Protein AF-A0A5M3Q1S6-F1 (afdb_monomer)

Foldseek 3Di:
DQLAPLSVLVVVCVVDVVNCVPQVDSVSSVVVCCVPPNCPVVLLVQAPHADDPSSLVRVLLCCQAAVLDDQLCSLVVVVVSCVVRVYDYDPDPCSNGSVVSNVVCVVVVGHRHHVVVVD

Secondary structure (DSSP, 8-state):
---SHHHHHHHHHHT-HHHHHHHSSHHHHHHHHHHHHTTHHHHHTTTT----HHHHHHHHHHHHHHH---GGGHHHHHHHHHHHHT------TTTTSHHHHHHHHHHTT----BGGG--

Sequence (119 aa):
MILTFRKFVKAKYDARPKLKTYYGSFETYFQHYFRNHRYAEWLETLRDSEPSLGFVNSIARNYIQLSGVQPREISQILAGISRQYNVEIPAVEGILTPEYWEEKAAQMHLTPNDIRKVA

pLDDT: mean 91.19, std 9.18, range [45.75, 97.94]

Solvent-accessible surface area (backbone atoms only — not comparable to full-atom values): 6684 Å² total; per-residue (Å²): 133,78,74,41,71,68,53,49,54,46,51,59,46,71,75,32,70,68,51,45,70,72,46,68,42,69,66,58,42,47,55,54,45,44,76,77,54,59,57,56,75,60,53,58,77,41,47,74,32,76,54,52,64,72,45,53,52,41,53,50,49,46,41,20,46,47,64,40,38,56,44,53,52,43,18,60,50,51,56,46,46,24,68,77,34,51,29,52,77,61,98,49,90,47,64,72,34,35,67,44,32,44,53,47,26,60,77,65,71,59,58,64,29,40,54,78,79,77,109

Mean predicted aligned error: 4.05 Å

Organism: NCBI:txid418719

Radius of gyration: 15.0 Å; Cα contacts (8 Å, |Δi|>4): 135; chains: 1; bounding box: 33×26×43 Å

Structure (mmCIF, N/CA/C/O backbone):
data_AF-A0A5M3Q1S6-F1
#
_entry.id   AF-A0A5M3Q1S6-F1
#
loop_
_atom_site.group_PDB
_atom_site.id
_atom_site.type_symbol
_atom_site.label_atom_id
_atom_site.label_alt_id
_atom_site.label_comp_id
_atom_site.label_asym_id
_atom_site.label_entity_id
_atom_site.label_seq_id
_atom_site.pdbx_PDB_ins_code
_atom_site.Cartn_x
_atom_site.Cartn_y
_atom_site.Cartn_z
_atom_site.occupancy
_atom_site.B_iso_or_equiv
_atom_site.auth_seq_id
_atom_site.auth_comp_id
_atom_site.auth_asym_id
_atom_site.auth_atom_id
_atom_site.pdbx_PDB_model_num
ATOM 1 N N . MET A 1 1 ? -14.039 4.406 -3.231 1.00 45.75 1 MET A N 1
ATOM 2 C CA . MET A 1 1 ? -12.686 3.899 -3.550 1.00 45.75 1 MET A CA 1
ATOM 3 C C . MET A 1 1 ? -11.727 4.245 -2.408 1.00 45.75 1 MET A C 1
ATOM 5 O O . MET A 1 1 ? -11.497 5.422 -2.141 1.00 45.75 1 MET A O 1
ATOM 9 N N . ILE A 1 2 ? -11.229 3.245 -1.674 1.00 52.69 2 ILE A N 1
ATOM 10 C CA . ILE A 1 2 ? -10.287 3.430 -0.556 1.00 52.69 2 ILE A CA 1
ATOM 11 C C . ILE A 1 2 ? -8.870 3.520 -1.144 1.00 52.69 2 ILE A C 1
ATOM 13 O O . ILE A 1 2 ? -8.202 2.518 -1.344 1.00 52.69 2 ILE A O 1
ATOM 17 N N . LEU A 1 3 ? -8.432 4.731 -1.492 1.00 69.19 3 LEU A N 1
ATOM 18 C CA . LEU A 1 3 ? -7.221 4.929 -2.309 1.00 69.19 3 LEU A CA 1
ATOM 19 C C . LEU A 1 3 ? -5.883 4.695 -1.575 1.00 69.19 3 LEU A C 1
ATOM 21 O O . LEU A 1 3 ? -4.838 4.606 -2.216 1.00 69.19 3 LEU A O 1
ATOM 25 N N . THR A 1 4 ? -5.874 4.631 -0.240 1.00 85.25 4 THR A N 1
ATOM 26 C CA . THR A 1 4 ? -4.631 4.497 0.538 1.00 85.25 4 THR A CA 1
ATOM 27 C C . THR A 1 4 ? -4.810 3.583 1.746 1.00 85.25 4 THR A C 1
ATOM 29 O O . THR A 1 4 ? -5.885 3.549 2.350 1.00 85.25 4 THR A O 1
ATOM 32 N N . PHE A 1 5 ? -3.732 2.908 2.154 1.00 92.25 5 PHE A N 1
ATOM 33 C CA . PHE A 1 5 ? -3.685 2.095 3.372 1.00 92.25 5 PHE A CA 1
ATOM 34 C C . PHE A 1 5 ? -4.189 2.860 4.605 1.00 92.25 5 PHE A C 1
ATOM 36 O O . PHE A 1 5 ? -5.024 2.378 5.365 1.00 92.25 5 PHE A O 1
ATOM 43 N N . ARG A 1 6 ? -3.766 4.116 4.771 1.00 92.12 6 ARG A N 1
ATOM 44 C CA . ARG A 1 6 ? -4.223 4.962 5.880 1.00 92.12 6 ARG A CA 1
ATOM 45 C C . ARG A 1 6 ? -5.735 5.205 5.860 1.00 92.12 6 ARG A C 1
ATOM 47 O O . ARG A 1 6 ? -6.361 5.157 6.915 1.00 92.12 6 ARG A O 1
ATOM 54 N N . LYS A 1 7 ? -6.343 5.417 4.683 1.00 91.31 7 LYS A N 1
ATOM 55 C CA . LYS A 1 7 ? -7.808 5.532 4.548 1.00 91.31 7 LYS A CA 1
ATOM 56 C C . LYS A 1 7 ? -8.512 4.213 4.874 1.00 91.31 7 LYS A C 1
ATO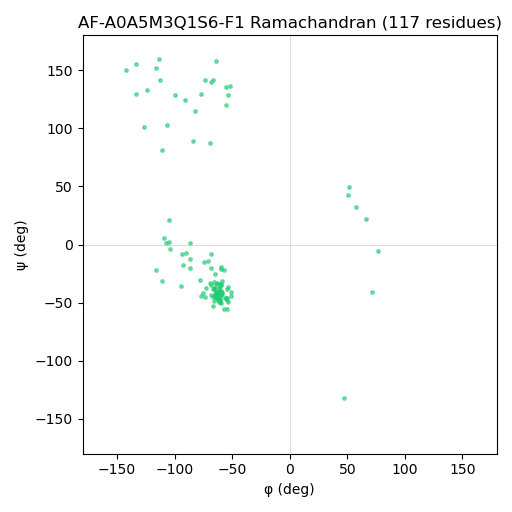M 58 O O . LYS A 1 7 ? -9.556 4.244 5.516 1.00 91.31 7 LYS A O 1
ATOM 63 N N . PHE A 1 8 ? -7.929 3.079 4.487 1.00 9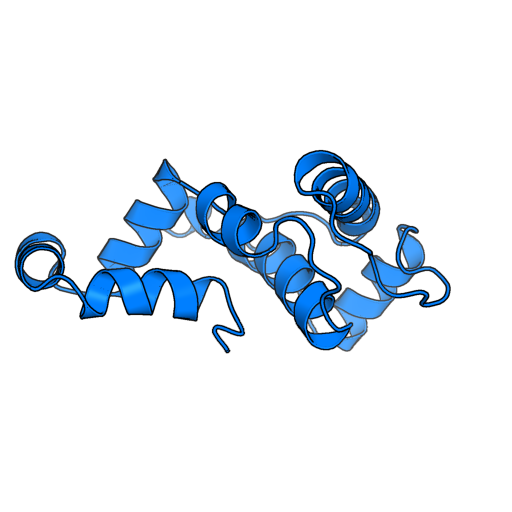3.19 8 PHE A N 1
ATOM 64 C CA . PHE A 1 8 ? -8.440 1.751 4.837 1.00 93.19 8 PHE A CA 1
ATOM 65 C C . PHE A 1 8 ? -8.487 1.547 6.356 1.00 93.19 8 PHE A C 1
ATOM 67 O O . PHE A 1 8 ? -9.537 1.224 6.910 1.00 93.19 8 PHE A O 1
ATOM 74 N N . VAL A 1 9 ? -7.381 1.827 7.049 1.00 94.75 9 VAL A N 1
ATOM 75 C CA . VAL A 1 9 ? -7.318 1.718 8.514 1.00 94.75 9 VAL A CA 1
ATOM 76 C C . VAL A 1 9 ? -8.241 2.744 9.181 1.00 94.75 9 VAL A C 1
ATOM 78 O O . VAL A 1 9 ? -8.930 2.422 10.148 1.00 94.75 9 VAL A O 1
ATOM 81 N N . LYS A 1 10 ? -8.335 3.964 8.638 1.00 94.69 10 LYS A N 1
ATOM 82 C CA . LYS A 1 10 ? -9.250 4.991 9.151 1.00 94.69 10 LYS A CA 1
ATOM 83 C C . LYS A 1 10 ? -10.713 4.562 9.067 1.00 94.69 10 LYS A C 1
ATOM 85 O O . LYS A 1 10 ? -11.437 4.740 10.039 1.00 94.69 10 LYS A O 1
ATOM 90 N N . ALA A 1 11 ? -11.130 3.935 7.969 1.00 93.69 11 ALA A N 1
ATOM 91 C CA . ALA A 1 11 ? -12.488 3.412 7.842 1.00 93.69 11 ALA A CA 1
ATOM 92 C C . ALA A 1 11 ? -12.805 2.373 8.936 1.00 93.69 11 ALA A C 1
ATOM 94 O O . ALA A 1 11 ? -13.882 2.418 9.529 1.00 93.69 11 ALA A O 1
ATOM 95 N N . LYS A 1 12 ? -11.849 1.496 9.280 1.00 93.06 12 LYS A N 1
ATOM 96 C CA . LYS A 1 12 ? -12.001 0.538 10.392 1.00 93.06 12 LYS A CA 1
ATOM 97 C C . LYS A 1 12 ? -12.143 1.221 11.751 1.00 93.06 12 LYS A C 1
ATOM 99 O O . LYS A 1 12 ? -12.985 0.811 12.550 1.00 93.06 12 LYS A O 1
ATOM 104 N N . TYR A 1 13 ? -11.334 2.249 12.002 1.00 94.88 13 TYR A N 1
ATOM 105 C CA . TYR A 1 13 ? -11.399 3.049 13.225 1.00 94.88 13 TYR A CA 1
ATOM 106 C C . TYR A 1 13 ? -12.745 3.767 13.361 1.00 94.88 13 TYR A C 1
ATOM 108 O O . TYR A 1 13 ? -13.397 3.709 14.404 1.00 94.88 13 TYR A O 1
ATOM 116 N N . ASP A 1 14 ? -13.187 4.417 12.286 1.00 94.38 14 ASP A N 1
ATOM 117 C CA . ASP A 1 14 ? -14.397 5.232 12.290 1.00 94.38 14 ASP A CA 1
ATOM 118 C C . ASP A 1 14 ? -15.666 4.385 12.435 1.00 94.38 14 ASP A C 1
ATOM 120 O O . ASP A 1 14 ? -16.599 4.818 13.114 1.00 94.38 14 ASP A O 1
ATOM 124 N N . ALA A 1 15 ? -15.669 3.168 11.880 1.00 94.00 15 ALA A N 1
ATOM 125 C CA . ALA A 1 15 ? -16.791 2.234 11.937 1.00 94.00 15 ALA A CA 1
ATOM 126 C C . ALA A 1 15 ? -17.036 1.613 13.327 1.00 94.00 15 ALA A C 1
ATOM 128 O O . ALA A 1 15 ? -18.083 1.004 13.542 1.00 94.00 15 ALA A O 1
ATOM 129 N N . ARG A 1 16 ? -16.095 1.718 14.279 1.00 93.94 16 ARG A N 1
ATOM 130 C CA . ARG A 1 16 ? -16.189 1.037 15.583 1.00 93.94 16 ARG A CA 1
ATOM 131 C C . ARG A 1 16 ? -16.011 2.020 16.744 1.00 93.94 16 ARG A C 1
ATOM 133 O O . ARG A 1 16 ? -14.875 2.307 17.122 1.00 93.94 16 ARG A O 1
ATOM 140 N N . PRO A 1 17 ? -17.100 2.459 17.405 1.00 91.44 17 PRO A N 1
ATOM 141 C CA . PRO A 1 17 ? -17.023 3.372 18.550 1.00 91.44 17 PRO A CA 1
ATOM 142 C C . PRO A 1 17 ? -16.093 2.885 19.671 1.00 91.44 17 PRO A C 1
ATOM 144 O O . PRO A 1 17 ? -15.339 3.674 20.228 1.00 91.44 17 PRO A O 1
ATOM 147 N N . LYS A 1 18 ? -16.060 1.569 19.933 1.00 94.50 18 LYS A N 1
ATOM 148 C CA . LYS A 1 18 ? -15.180 0.965 20.951 1.00 94.50 18 LYS A CA 1
ATOM 149 C C . LYS A 1 18 ? -13.688 1.216 20.698 1.00 94.50 18 LYS A C 1
ATOM 151 O O . LYS A 1 18 ? -12.938 1.377 21.654 1.00 94.50 18 LYS A O 1
ATOM 156 N N . LEU A 1 19 ? -13.252 1.277 19.434 1.00 92.31 19 LEU A N 1
ATOM 157 C CA . LEU A 1 19 ? -11.853 1.579 19.104 1.00 92.31 19 LEU A CA 1
ATOM 158 C C . LEU A 1 19 ? -11.502 3.024 19.459 1.00 92.31 19 LEU A C 1
ATOM 160 O O . LEU A 1 19 ? -10.393 3.279 19.919 1.00 92.31 19 LEU A O 1
ATOM 164 N N . LYS A 1 20 ? -12.455 3.949 19.297 1.00 91.94 20 LYS A N 1
ATOM 165 C CA . LYS A 1 20 ? -12.273 5.357 19.662 1.00 91.94 20 LYS A CA 1
ATOM 166 C C . LYS A 1 20 ? -12.091 5.515 21.166 1.00 91.94 20 LYS A C 1
ATOM 168 O O . LYS A 1 20 ? -11.197 6.232 21.592 1.00 91.94 20 LYS A O 1
ATOM 173 N N . THR A 1 21 ? -12.881 4.793 21.960 1.00 92.94 21 THR A N 1
ATOM 174 C CA . THR A 1 21 ? -12.735 4.777 23.422 1.00 92.94 21 THR A CA 1
ATOM 175 C C . THR A 1 21 ? -11.408 4.160 23.863 1.00 92.94 21 THR A C 1
ATOM 177 O O . THR A 1 21 ? -10.754 4.710 24.738 1.00 92.94 21 THR A O 1
ATOM 180 N N . TYR A 1 22 ? -11.000 3.037 23.264 1.00 94.62 22 TYR A N 1
ATOM 181 C CA . TYR A 1 22 ? -9.801 2.310 23.694 1.00 94.62 22 TYR A CA 1
ATOM 182 C C . TYR A 1 22 ? -8.493 3.007 23.295 1.00 94.62 22 TYR A C 1
ATOM 184 O O . TYR A 1 22 ? -7.582 3.116 24.107 1.00 94.62 22 TYR A O 1
ATOM 192 N N . TYR A 1 23 ? -8.386 3.475 22.048 1.00 94.19 23 TYR A N 1
ATOM 193 C CA . TYR A 1 23 ? -7.149 4.072 21.532 1.00 94.19 23 TYR A CA 1
ATOM 194 C C . TYR A 1 23 ? -7.094 5.597 21.687 1.00 94.19 23 TYR A C 1
ATOM 196 O O . TYR A 1 23 ? -6.017 6.173 21.558 1.00 94.19 23 TYR A O 1
ATOM 204 N N . GLY A 1 24 ? -8.232 6.265 21.908 1.00 92.81 24 GLY A N 1
ATOM 205 C CA . GLY A 1 24 ? -8.350 7.722 22.049 1.00 92.81 24 GLY A CA 1
ATOM 206 C C . GLY A 1 24 ? -8.158 8.508 20.745 1.00 92.81 24 GLY A C 1
ATOM 207 O O . GLY A 1 24 ? -8.906 9.444 20.467 1.00 92.81 24 GLY A O 1
ATOM 208 N N . SER A 1 25 ? -7.189 8.120 19.912 1.00 94.81 25 SER A N 1
ATOM 209 C CA . SER A 1 25 ? -6.868 8.778 18.647 1.00 94.81 25 SER A CA 1
ATOM 210 C C . SER A 1 25 ? -6.691 7.787 17.494 1.00 94.81 25 SER A C 1
ATOM 212 O O . SER A 1 25 ? -6.327 6.621 17.676 1.00 94.81 25 SER A O 1
ATOM 214 N N . PHE A 1 26 ? -6.907 8.280 16.270 1.00 95.06 26 PHE A N 1
ATOM 215 C CA . PHE A 1 26 ? -6.636 7.499 15.067 1.00 95.06 26 PHE A CA 1
ATOM 216 C C . PHE A 1 26 ? -5.146 7.165 14.918 1.00 95.06 26 PHE A C 1
ATOM 218 O O . PHE A 1 26 ? -4.838 6.080 14.443 1.00 95.06 26 PHE A O 1
ATOM 225 N N . GLU A 1 27 ? -4.226 8.042 15.332 1.00 94.38 27 GLU A N 1
ATOM 226 C CA . GLU A 1 27 ? -2.786 7.778 15.188 1.00 94.38 27 GLU A CA 1
ATOM 227 C C . GLU A 1 27 ? -2.325 6.622 16.064 1.00 94.38 27 GLU A C 1
ATOM 229 O O . GLU A 1 27 ? -1.651 5.712 15.582 1.00 94.38 27 GLU A O 1
ATOM 234 N N . THR A 1 28 ? -2.760 6.605 17.325 1.00 94.00 28 THR A N 1
ATOM 235 C CA . THR A 1 28 ? -2.471 5.509 18.255 1.00 94.00 28 THR A CA 1
ATOM 236 C C . THR A 1 28 ? -3.017 4.189 17.711 1.00 94.00 28 THR A C 1
ATOM 238 O O . THR A 1 28 ? -2.321 3.172 17.703 1.00 94.00 28 THR A O 1
ATOM 241 N N . TYR A 1 29 ? -4.243 4.207 17.175 1.00 95.62 29 TYR A N 1
ATOM 242 C CA . TYR A 1 29 ? -4.814 3.037 16.516 1.00 95.62 29 TYR A CA 1
ATOM 243 C C . TYR A 1 29 ? -4.042 2.637 15.254 1.00 95.62 29 TYR A C 1
ATOM 245 O O . TYR A 1 29 ? -3.791 1.455 15.049 1.00 95.62 29 TYR A O 1
ATOM 253 N N . PHE A 1 30 ? -3.654 3.590 14.406 1.00 94.38 30 PHE A N 1
ATOM 254 C CA . PHE A 1 30 ? -2.944 3.329 13.157 1.00 94.38 30 PHE A CA 1
ATOM 255 C C . PHE A 1 30 ? -1.582 2.682 13.411 1.00 94.38 30 PHE A C 1
ATOM 257 O O . PHE A 1 30 ? -1.260 1.680 12.774 1.00 94.38 30 PHE A O 1
ATOM 264 N N . GLN A 1 31 ? -0.816 3.194 14.378 1.00 91.94 31 GLN A N 1
ATOM 265 C CA . GLN A 1 31 ? 0.456 2.601 14.793 1.00 91.94 31 GLN A CA 1
ATOM 266 C C . GLN A 1 31 ? 0.263 1.175 15.318 1.00 91.94 31 GLN A C 1
ATOM 268 O O . GLN A 1 31 ? 0.956 0.252 14.880 1.00 91.94 31 GLN A O 1
ATOM 273 N N . HIS A 1 32 ? -0.722 0.970 16.200 1.00 93.06 32 HIS A N 1
ATOM 274 C CA . HIS A 1 32 ? -1.053 -0.359 16.710 1.00 93.06 32 HIS A CA 1
ATOM 275 C C . HIS A 1 32 ? -1.469 -1.312 15.580 1.00 93.06 32 HIS A C 1
ATOM 277 O O . HIS A 1 32 ? -0.991 -2.444 15.504 1.00 93.06 32 HIS A O 1
ATOM 283 N N . TYR A 1 33 ? -2.342 -0.864 14.680 1.00 94.06 33 TYR A N 1
ATOM 284 C CA . TYR A 1 33 ? -2.816 -1.648 13.547 1.00 94.06 33 TYR A CA 1
ATOM 285 C C . TYR A 1 33 ? -1.657 -2.050 12.636 1.00 94.06 33 TYR A C 1
ATOM 287 O O . TYR A 1 33 ? -1.497 -3.223 12.306 1.00 94.06 33 TYR A O 1
ATOM 295 N N . PHE A 1 34 ? -0.820 -1.085 12.256 1.00 92.44 34 PHE A N 1
ATOM 296 C CA . PHE A 1 34 ? 0.306 -1.319 11.366 1.00 92.44 34 PHE A CA 1
ATOM 297 C C . PHE A 1 34 ? 1.313 -2.308 11.967 1.00 92.44 34 PHE A C 1
ATOM 299 O O . PHE A 1 34 ? 1.763 -3.213 11.266 1.00 92.44 34 PHE A O 1
ATOM 306 N N . ARG A 1 35 ? 1.604 -2.203 13.272 1.00 89.44 35 ARG A N 1
ATOM 307 C CA . ARG A 1 35 ? 2.512 -3.121 13.977 1.00 89.44 35 ARG A CA 1
ATOM 308 C C . ARG A 1 35 ? 2.022 -4.573 13.965 1.00 89.44 35 ARG A C 1
ATOM 310 O O . ARG A 1 35 ? 2.849 -5.471 13.836 1.00 89.44 35 ARG A O 1
ATOM 317 N N . ASN A 1 36 ? 0.713 -4.791 14.087 1.00 89.88 36 ASN A N 1
ATOM 318 C CA . ASN A 1 36 ? 0.129 -6.128 14.234 1.00 89.88 36 ASN A CA 1
ATOM 319 C C . ASN A 1 36 ? -0.328 -6.761 12.909 1.00 89.88 36 ASN A C 1
ATOM 321 O O . ASN A 1 36 ? -0.197 -7.967 12.736 1.00 89.88 36 ASN A O 1
ATOM 325 N N . HIS A 1 37 ? -0.840 -5.965 11.968 1.00 90.56 37 HIS A N 1
ATOM 326 C CA . HIS A 1 37 ? -1.472 -6.471 10.739 1.00 90.56 37 HIS A CA 1
ATOM 327 C C . HIS A 1 37 ? -0.724 -6.081 9.460 1.00 90.56 37 HIS A C 1
ATOM 329 O O . HIS A 1 37 ? -0.879 -6.735 8.425 1.00 90.56 37 HIS A O 1
ATOM 335 N N . ARG A 1 38 ? 0.088 -5.014 9.506 1.00 90.00 38 ARG A N 1
ATOM 336 C CA . ARG A 1 38 ? 0.735 -4.410 8.330 1.00 90.00 38 ARG A CA 1
ATOM 337 C C . ARG A 1 38 ? -0.272 -4.221 7.184 1.00 90.00 38 ARG A C 1
ATOM 339 O O . ARG A 1 38 ? -1.365 -3.705 7.402 1.00 90.00 38 ARG A O 1
ATOM 346 N N . TYR A 1 39 ? 0.095 -4.637 5.972 1.00 93.31 39 TYR A N 1
ATOM 347 C CA . TYR A 1 39 ? -0.696 -4.457 4.759 1.00 93.31 39 TYR A CA 1
ATOM 348 C C . TYR A 1 39 ? -1.604 -5.634 4.415 1.00 93.31 39 TYR A C 1
ATOM 350 O O . TYR A 1 39 ? -2.397 -5.483 3.497 1.00 93.31 39 TYR A O 1
ATOM 358 N N . ALA A 1 40 ? -1.516 -6.774 5.107 1.00 91.94 40 ALA A N 1
ATOM 359 C CA . ALA A 1 40 ? -2.143 -8.023 4.659 1.00 91.94 40 ALA A CA 1
ATOM 360 C C . ALA A 1 40 ? -3.646 -7.861 4.381 1.00 91.94 40 ALA A C 1
ATOM 362 O O . ALA A 1 40 ? -4.095 -8.054 3.259 1.00 91.94 40 ALA A O 1
ATOM 363 N N . GLU A 1 41 ? -4.411 -7.384 5.367 1.00 93.38 41 GLU A N 1
ATOM 364 C CA . GLU A 1 41 ? -5.856 -7.181 5.198 1.00 93.38 41 GLU A CA 1
ATOM 365 C C . GLU A 1 41 ? -6.210 -6.102 4.168 1.00 93.38 41 GLU A C 1
ATOM 367 O O . GLU A 1 41 ? -7.305 -6.119 3.622 1.00 93.38 41 GLU A O 1
ATOM 372 N N . TRP A 1 42 ? -5.320 -5.136 3.926 1.00 92.81 42 TRP A N 1
ATOM 373 C CA . TRP A 1 42 ? -5.549 -4.121 2.900 1.00 92.81 42 TRP A CA 1
ATOM 374 C C . TRP A 1 42 ? -5.295 -4.692 1.504 1.00 92.81 42 TRP A C 1
ATOM 376 O O . TRP A 1 42 ? -6.108 -4.480 0.611 1.00 92.81 42 TRP A O 1
ATOM 386 N N . LEU A 1 43 ? -4.213 -5.450 1.325 1.00 92.38 43 LEU A N 1
ATOM 38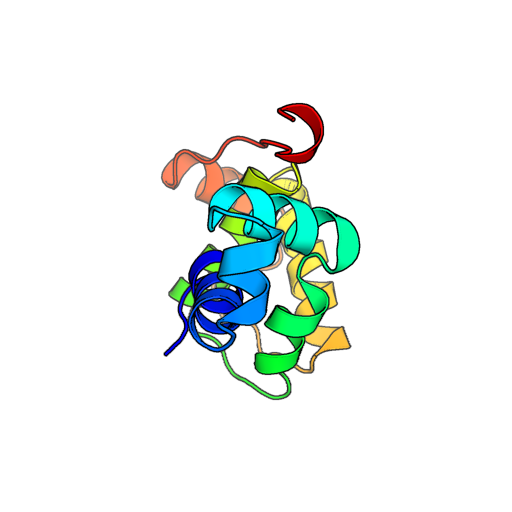7 C CA . LEU A 1 43 ? -3.890 -6.116 0.063 1.00 92.38 43 LEU A CA 1
ATOM 388 C C . LEU A 1 43 ? -4.918 -7.192 -0.292 1.00 92.38 43 LEU A C 1
ATOM 390 O O . LEU A 1 43 ? -5.237 -7.353 -1.462 1.00 92.38 43 LEU A O 1
ATOM 394 N N . GLU A 1 44 ? -5.512 -7.850 0.704 1.00 92.81 44 GLU A N 1
ATOM 395 C CA . GLU A 1 44 ? -6.605 -8.803 0.493 1.00 92.81 44 GLU A CA 1
ATOM 396 C C . GLU A 1 44 ? -7.817 -8.154 -0.195 1.00 92.81 44 GLU A C 1
ATOM 398 O O . GLU A 1 44 ? -8.486 -8.790 -1.002 1.00 92.81 44 GLU A O 1
ATOM 403 N N . THR A 1 45 ? -8.063 -6.857 0.037 1.00 89.88 45 THR A N 1
ATOM 404 C CA . THR A 1 45 ? -9.141 -6.127 -0.662 1.00 89.88 45 THR A CA 1
ATOM 405 C C . THR A 1 45 ? -8.890 -5.918 -2.156 1.00 89.88 45 THR A C 1
ATOM 407 O O . THR A 1 45 ? -9.776 -5.433 -2.855 1.00 89.88 45 THR A O 1
ATOM 410 N N . LEU A 1 46 ? -7.691 -6.254 -2.634 1.00 86.56 46 LEU A N 1
ATOM 411 C CA . LEU A 1 46 ? -7.263 -6.128 -4.025 1.00 86.56 46 LEU A CA 1
ATOM 412 C C . LEU A 1 46 ? -7.225 -7.473 -4.738 1.00 86.56 46 LEU A C 1
ATOM 414 O O . LEU A 1 46 ? -6.791 -7.519 -5.886 1.00 86.56 46 LEU A O 1
ATOM 418 N N . ARG A 1 47 ? -7.606 -8.563 -4.069 1.00 93.06 47 ARG A N 1
ATOM 419 C CA . ARG A 1 47 ? -7.558 -9.886 -4.678 1.00 93.06 47 ARG A CA 1
ATOM 420 C C . ARG A 1 47 ? -8.347 -9.902 -5.991 1.00 93.06 47 ARG A C 1
ATOM 422 O O . ARG A 1 47 ? -9.444 -9.349 -6.043 1.00 93.06 47 ARG A O 1
ATOM 429 N N . ASP A 1 48 ? -7.762 -10.516 -7.018 1.00 94.06 48 ASP A N 1
ATOM 430 C CA . ASP A 1 48 ? -8.352 -10.648 -8.357 1.00 94.06 48 ASP A CA 1
ATOM 431 C C . ASP A 1 48 ? -8.697 -9.294 -9.015 1.00 94.06 48 ASP A C 1
ATOM 433 O O . ASP A 1 48 ? -9.677 -9.177 -9.750 1.00 94.06 48 ASP A O 1
ATOM 437 N N . SER A 1 49 ? -7.919 -8.242 -8.722 1.00 91.81 49 SER A N 1
ATOM 438 C CA . SER A 1 49 ? -8.135 -6.894 -9.269 1.00 91.81 49 SER A CA 1
ATOM 439 C C . SER A 1 49 ? -7.024 -6.422 -10.212 1.00 91.81 49 SER A C 1
ATOM 441 O O . SER A 1 49 ? -5.877 -6.866 -10.143 1.00 91.81 49 SER A O 1
ATOM 443 N N . GLU A 1 50 ? -7.374 -5.434 -11.038 1.00 93.19 50 GLU A N 1
ATOM 444 C CA . GLU A 1 50 ? -6.483 -4.714 -11.952 1.00 93.19 50 GLU A CA 1
ATOM 445 C C . GLU A 1 50 ? -6.297 -3.261 -11.453 1.00 93.19 50 GLU A C 1
ATOM 447 O O . GLU A 1 50 ? -7.011 -2.338 -11.867 1.00 93.19 50 GLU A O 1
ATOM 452 N N . PRO A 1 51 ? -5.410 -3.012 -10.470 1.00 90.00 51 PRO A N 1
ATOM 453 C CA . PRO A 1 51 ? -5.221 -1.686 -9.897 1.00 90.00 51 PRO A CA 1
ATOM 454 C C . PRO A 1 51 ? -4.623 -0.711 -10.911 1.00 90.00 51 PRO A C 1
ATOM 456 O O . PRO A 1 51 ? -3.679 -1.02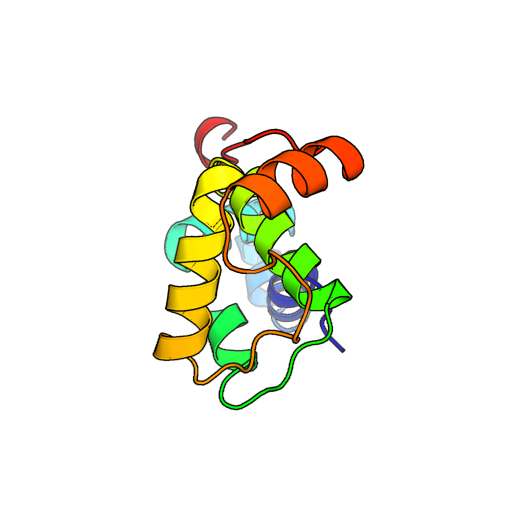2 -11.625 1.00 90.00 51 PRO A O 1
ATOM 459 N N . SER A 1 52 ? -5.082 0.541 -10.888 1.00 92.06 52 SER A N 1
ATOM 460 C CA . SER A 1 52 ? -4.459 1.602 -11.685 1.00 92.06 52 SER A CA 1
ATOM 461 C C . SER A 1 52 ? -3.013 1.879 -11.250 1.00 92.06 52 SER A C 1
ATOM 463 O O . SER A 1 52 ? -2.635 1.670 -10.093 1.00 92.06 52 SER A O 1
ATOM 465 N N . LEU A 1 53 ? -2.211 2.471 -12.142 1.00 92.56 53 LEU A N 1
ATOM 466 C CA . LEU A 1 53 ? -0.842 2.902 -11.824 1.00 92.56 53 LEU A CA 1
ATOM 467 C C . LEU A 1 53 ? -0.790 3.825 -10.594 1.00 92.56 53 LEU A C 1
ATOM 469 O O . LEU A 1 53 ? 0.107 3.717 -9.760 1.00 92.56 53 LEU A O 1
ATOM 473 N N . GLY A 1 54 ? -1.772 4.719 -10.445 1.00 91.06 54 GLY A N 1
ATOM 474 C CA . GLY A 1 54 ? -1.872 5.592 -9.274 1.00 91.06 54 GLY A CA 1
ATOM 475 C C . GLY A 1 54 ? -2.009 4.809 -7.965 1.00 91.06 54 GLY A C 1
ATOM 476 O O . GLY A 1 54 ? -1.441 5.200 -6.943 1.00 91.06 54 GLY A O 1
ATOM 477 N N . PHE A 1 55 ? -2.708 3.675 -7.999 1.00 89.38 55 PHE A N 1
ATOM 478 C CA . PHE A 1 55 ? -2.837 2.792 -6.851 1.00 89.38 55 PHE A CA 1
ATOM 479 C C . PHE A 1 55 ? -1.557 1.984 -6.596 1.00 89.38 55 PHE A C 1
ATOM 481 O O . PHE A 1 55 ? -1.105 1.913 -5.456 1.00 89.38 55 PHE A O 1
ATOM 488 N N . VAL A 1 56 ? -0.903 1.457 -7.633 1.00 93.75 56 VAL A N 1
ATOM 489 C CA . VAL A 1 56 ? 0.404 0.787 -7.484 1.00 93.75 56 VAL A CA 1
ATOM 490 C C . VAL A 1 56 ? 1.456 1.733 -6.889 1.00 93.75 56 VAL A C 1
ATOM 492 O O . VAL A 1 56 ? 2.160 1.367 -5.947 1.00 93.75 56 VAL A O 1
ATOM 495 N N . ASN A 1 57 ? 1.478 2.998 -7.318 1.00 93.62 57 ASN A N 1
ATOM 496 C CA . ASN A 1 57 ? 2.318 4.038 -6.712 1.00 93.62 57 ASN A CA 1
ATOM 497 C C . ASN A 1 57 ? 1.978 4.278 -5.228 1.00 93.62 57 ASN A C 1
ATOM 499 O O . ASN A 1 57 ? 2.862 4.581 -4.425 1.00 93.62 57 ASN A O 1
ATOM 503 N N . SER A 1 58 ? 0.704 4.138 -4.845 1.00 91.69 58 SER A N 1
ATOM 504 C CA . SER A 1 58 ? 0.258 4.200 -3.446 1.00 91.69 58 SER A CA 1
ATOM 505 C C . SER A 1 58 ? 0.830 3.033 -2.638 1.00 91.69 58 SER A C 1
ATOM 507 O O . SER A 1 58 ? 1.342 3.257 -1.541 1.00 91.69 58 SER A O 1
ATOM 509 N N . ILE A 1 59 ? 0.813 1.806 -3.173 1.00 93.69 59 ILE A N 1
ATOM 510 C CA . ILE A 1 59 ? 1.445 0.638 -2.534 1.00 93.69 59 ILE A CA 1
ATOM 511 C C . ILE A 1 59 ? 2.932 0.920 -2.302 1.00 93.69 59 ILE A C 1
ATOM 513 O O . ILE A 1 59 ? 3.381 0.891 -1.155 1.00 93.69 59 ILE A O 1
ATOM 517 N N . ALA A 1 60 ? 3.669 1.273 -3.360 1.00 94.62 60 ALA A N 1
ATOM 518 C CA . ALA A 1 60 ? 5.103 1.548 -3.290 1.00 94.62 60 ALA A CA 1
ATOM 519 C C . ALA A 1 60 ? 5.440 2.615 -2.238 1.00 94.62 60 ALA A C 1
ATOM 521 O O . ALA A 1 60 ? 6.283 2.400 -1.366 1.00 94.62 60 ALA A O 1
ATOM 522 N N . ARG A 1 61 ? 4.703 3.734 -2.246 1.00 93.44 61 ARG A N 1
ATOM 523 C CA . ARG A 1 61 ? 4.836 4.806 -1.253 1.00 93.44 61 ARG A CA 1
ATOM 524 C C . ARG A 1 61 ? 4.685 4.295 0.179 1.00 93.44 61 ARG A C 1
ATOM 526 O O . ARG A 1 61 ? 5.484 4.672 1.030 1.00 93.44 61 ARG A O 1
ATOM 533 N N . ASN A 1 62 ? 3.680 3.463 0.460 1.00 92.75 62 ASN A N 1
ATOM 534 C CA . ASN A 1 62 ? 3.476 2.935 1.810 1.00 92.75 62 ASN A CA 1
ATOM 535 C C . ASN A 1 62 ? 4.659 2.054 2.241 1.00 92.75 62 ASN A C 1
ATOM 537 O O . ASN A 1 62 ? 5.190 2.251 3.332 1.00 92.75 62 ASN A O 1
ATOM 541 N N . TYR A 1 63 ? 5.132 1.145 1.386 1.00 94.38 63 TYR A N 1
ATOM 542 C CA . TYR A 1 63 ? 6.294 0.307 1.709 1.00 94.38 63 TYR A CA 1
ATOM 543 C C . TYR A 1 63 ? 7.556 1.135 1.986 1.00 94.38 63 TYR A C 1
ATOM 545 O O . TYR A 1 63 ? 8.227 0.893 2.990 1.00 94.38 63 TYR A O 1
ATOM 553 N N . ILE A 1 64 ? 7.835 2.157 1.174 1.00 94.31 64 ILE A N 1
ATOM 554 C CA . ILE A 1 64 ? 9.000 3.027 1.377 1.00 94.31 64 ILE A CA 1
ATOM 555 C C . ILE A 1 64 ? 8.851 3.848 2.670 1.00 94.31 64 ILE A C 1
ATOM 557 O O . ILE A 1 64 ? 9.726 3.815 3.531 1.00 94.31 64 ILE A O 1
ATOM 561 N N . GLN A 1 65 ? 7.733 4.560 2.841 1.00 90.81 65 GLN A N 1
ATOM 562 C CA . GLN A 1 65 ? 7.581 5.568 3.902 1.00 90.81 65 GLN A CA 1
ATOM 563 C C . GLN A 1 65 ? 7.108 5.030 5.256 1.00 90.81 65 GLN A C 1
ATOM 565 O O . GLN A 1 65 ? 7.236 5.732 6.257 1.00 90.81 65 GLN A O 1
ATOM 570 N N . LEU A 1 66 ? 6.489 3.848 5.301 1.00 88.69 66 LEU A N 1
ATOM 571 C CA . LEU A 1 66 ? 6.001 3.261 6.553 1.00 88.69 66 LEU A CA 1
ATOM 572 C C . LEU A 1 66 ? 6.800 2.028 6.963 1.00 88.69 66 LEU A C 1
ATOM 574 O O . LEU A 1 66 ? 6.910 1.753 8.154 1.00 88.69 66 LEU A O 1
ATOM 578 N N . SER A 1 67 ? 7.319 1.256 6.004 1.00 90.50 67 SER A N 1
ATOM 579 C CA . SER A 1 67 ? 8.077 0.025 6.285 1.00 90.50 67 SER A CA 1
ATOM 580 C C . SER A 1 67 ? 9.587 0.181 6.121 1.00 90.50 67 SER A C 1
ATOM 582 O O . SER A 1 67 ? 10.309 -0.770 6.409 1.00 90.50 67 SER A O 1
ATOM 584 N N . GLY A 1 68 ? 10.064 1.348 5.674 1.00 91.69 68 GLY A N 1
ATOM 585 C CA . GLY A 1 68 ? 11.484 1.616 5.448 1.00 91.69 68 GLY A CA 1
ATOM 586 C C . GLY A 1 68 ? 12.110 0.791 4.324 1.00 91.69 68 GLY A C 1
ATOM 587 O O . GLY A 1 68 ? 13.322 0.593 4.333 1.00 91.69 68 GLY A O 1
ATOM 588 N N . VAL A 1 69 ? 11.300 0.285 3.392 1.00 95.06 69 VAL A N 1
ATOM 589 C CA . VAL A 1 69 ? 11.780 -0.487 2.239 1.00 95.06 69 VAL A CA 1
ATOM 590 C C . VAL A 1 69 ? 12.557 0.419 1.287 1.00 95.06 69 VAL A C 1
ATOM 592 O O . VAL A 1 69 ? 12.155 1.560 1.043 1.00 95.06 69 VAL A O 1
ATOM 595 N N . GLN A 1 70 ? 13.656 -0.084 0.727 1.00 96.62 70 GLN A N 1
ATOM 596 C CA . GLN A 1 70 ? 14.424 0.644 -0.276 1.00 96.62 70 GLN A CA 1
ATOM 597 C C . GLN A 1 70 ? 13.683 0.653 -1.622 1.00 96.62 70 GLN A C 1
ATOM 599 O O . GLN A 1 70 ? 13.125 -0.375 -2.011 1.00 96.62 70 GLN A O 1
ATOM 604 N N . PRO A 1 71 ? 13.706 1.758 -2.392 1.00 97.25 71 PRO A N 1
ATOM 605 C CA . PRO A 1 71 ? 13.017 1.832 -3.684 1.00 97.25 71 PRO A CA 1
ATOM 606 C C . PRO A 1 71 ? 13.337 0.667 -4.633 1.00 97.25 71 PRO A C 1
ATOM 608 O O . PRO A 1 71 ? 12.430 0.075 -5.212 1.00 97.25 71 PRO A O 1
ATOM 611 N N . ARG A 1 72 ? 14.606 0.249 -4.699 1.00 97.31 72 ARG A N 1
ATOM 612 C CA . ARG A 1 72 ? 15.064 -0.898 -5.502 1.00 97.31 72 ARG A CA 1
ATOM 613 C C . ARG A 1 72 ? 14.387 -2.237 -5.190 1.00 97.31 72 ARG A C 1
ATOM 615 O O . ARG A 1 72 ? 14.417 -3.139 -6.019 1.00 97.31 72 ARG A O 1
ATOM 622 N N . GLU A 1 73 ? 13.817 -2.397 -3.996 1.00 97.88 73 GLU A N 1
ATOM 623 C CA . GLU A 1 73 ? 13.152 -3.632 -3.554 1.00 97.88 73 GLU A CA 1
ATOM 624 C C . GLU A 1 73 ? 11.673 -3.683 -3.977 1.00 97.88 73 GLU A C 1
ATOM 626 O O . GLU A 1 73 ? 11.029 -4.732 -3.895 1.00 97.88 73 GLU A O 1
ATOM 631 N N . ILE A 1 74 ? 11.108 -2.560 -4.437 1.00 97.94 74 ILE A N 1
ATOM 632 C CA . ILE A 1 74 ? 9.674 -2.441 -4.719 1.00 97.94 74 ILE A CA 1
ATOM 633 C C . ILE A 1 74 ? 9.236 -3.350 -5.865 1.00 97.94 74 ILE A C 1
ATOM 635 O O . ILE A 1 74 ? 8.172 -3.958 -5.770 1.00 97.94 74 ILE A O 1
ATOM 639 N N . SER A 1 75 ? 10.055 -3.517 -6.902 1.00 97.31 75 SER A N 1
ATOM 640 C CA . SER A 1 75 ? 9.758 -4.421 -8.019 1.00 97.31 75 SER A CA 1
ATOM 641 C C . SER A 1 75 ? 9.491 -5.856 -7.553 1.00 97.31 75 SER A C 1
ATOM 643 O O . SER A 1 75 ? 8.492 -6.468 -7.936 1.00 97.31 75 SER A O 1
ATOM 645 N N . GLN A 1 76 ? 10.332 -6.377 -6.655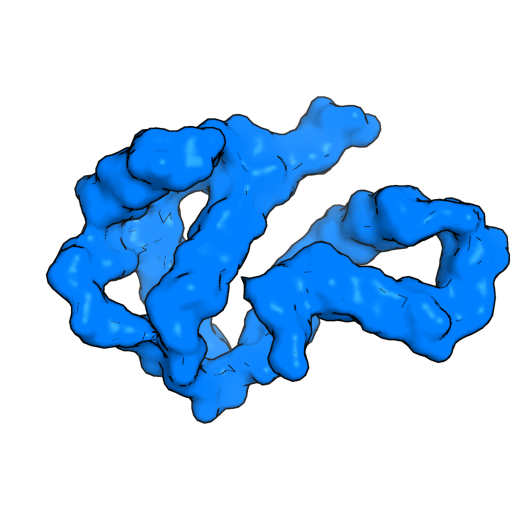 1.00 97.56 76 GLN A N 1
ATOM 646 C CA . GLN A 1 76 ? 10.171 -7.716 -6.086 1.00 97.56 76 GLN A CA 1
ATOM 647 C C . GLN A 1 76 ? 8.928 -7.815 -5.199 1.00 97.56 76 GLN A C 1
ATOM 649 O O . GLN A 1 76 ? 8.215 -8.820 -5.243 1.00 97.56 76 GLN A O 1
ATOM 654 N N . ILE A 1 77 ? 8.634 -6.768 -4.424 1.00 97.06 77 ILE A N 1
ATOM 655 C CA . ILE A 1 77 ? 7.426 -6.702 -3.593 1.00 97.06 77 ILE A CA 1
ATOM 656 C C . ILE A 1 77 ? 6.172 -6.718 -4.466 1.00 97.06 77 ILE A C 1
ATOM 658 O O . ILE A 1 77 ? 5.256 -7.486 -4.183 1.00 97.06 77 ILE A O 1
ATOM 662 N N . LEU A 1 78 ? 6.134 -5.935 -5.546 1.00 96.81 78 LEU A N 1
ATOM 663 C CA . LEU A 1 78 ? 5.006 -5.915 -6.477 1.00 96.81 78 LEU A CA 1
ATOM 664 C C . LEU A 1 78 ? 4.824 -7.260 -7.181 1.00 96.81 78 LEU A C 1
ATOM 666 O O . LEU A 1 78 ? 3.699 -7.747 -7.259 1.00 96.81 78 LEU A O 1
ATOM 670 N N . ALA A 1 79 ? 5.910 -7.915 -7.598 1.00 96.38 79 ALA A N 1
ATOM 671 C CA . ALA A 1 79 ? 5.849 -9.276 -8.133 1.00 96.38 79 ALA A CA 1
ATOM 672 C C . ALA A 1 79 ? 5.353 -10.297 -7.088 1.00 96.38 79 ALA A C 1
ATOM 674 O O . ALA A 1 79 ? 4.689 -11.279 -7.425 1.00 96.38 79 ALA A O 1
ATOM 675 N N . GLY A 1 80 ? 5.673 -10.097 -5.807 1.00 96.69 80 GLY A N 1
ATOM 676 C CA . GLY A 1 80 ? 5.125 -10.881 -4.699 1.00 96.69 80 GLY A CA 1
ATOM 677 C C . GLY A 1 80 ? 3.622 -10.665 -4.519 1.00 96.69 80 GLY A C 1
ATOM 678 O O . GLY A 1 80 ? 2.871 -11.634 -4.459 1.00 96.69 80 GLY A O 1
ATOM 679 N N . ILE A 1 81 ? 3.182 -9.405 -4.499 1.00 95.38 81 ILE A N 1
ATOM 680 C CA . ILE A 1 81 ? 1.768 -9.025 -4.370 1.00 95.38 81 ILE A CA 1
ATOM 681 C C . ILE A 1 81 ? 0.957 -9.577 -5.543 1.00 95.38 81 ILE A C 1
ATOM 683 O O . ILE A 1 81 ? -0.075 -10.204 -5.317 1.00 95.38 81 ILE A O 1
ATOM 687 N N . SER A 1 82 ? 1.452 -9.406 -6.771 1.00 95.50 82 SER A N 1
ATOM 688 C CA . SER A 1 82 ? 0.819 -9.925 -7.983 1.00 95.50 82 SER A CA 1
ATOM 689 C C . SER A 1 82 ? 0.544 -11.423 -7.876 1.00 95.50 82 SER A C 1
ATOM 691 O O . SER A 1 82 ? -0.594 -11.851 -8.035 1.00 95.50 82 SER A O 1
ATOM 693 N N . ARG A 1 83 ? 1.551 -12.213 -7.480 1.00 95.62 83 ARG A N 1
ATOM 694 C CA . ARG A 1 83 ? 1.411 -13.668 -7.315 1.00 95.62 83 ARG A CA 1
ATOM 695 C C . ARG A 1 83 ? 0.511 -14.064 -6.145 1.00 95.62 83 ARG A C 1
ATOM 697 O O . ARG A 1 83 ? -0.28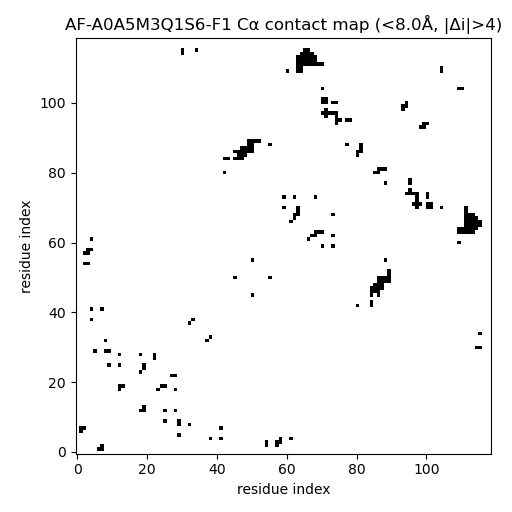9 -14.980 -6.277 1.00 95.62 83 ARG A O 1
ATOM 704 N N . GLN A 1 84 ? 0.651 -13.411 -4.992 1.00 96.12 84 GLN A N 1
ATOM 705 C CA . GLN A 1 84 ? -0.058 -13.798 -3.766 1.00 96.12 84 GLN A CA 1
ATOM 706 C C . GLN A 1 84 ? -1.555 -13.455 -3.808 1.00 96.12 84 GLN A C 1
ATOM 708 O O . GLN A 1 84 ? -2.386 -14.201 -3.278 1.00 96.12 84 GLN A O 1
ATOM 713 N N . TYR A 1 85 ? -1.897 -12.315 -4.405 1.00 94.94 85 TYR A N 1
ATOM 714 C CA . TYR A 1 85 ? -3.263 -11.792 -4.437 1.00 94.94 85 TYR A CA 1
ATOM 715 C C . TYR A 1 85 ? -3.892 -11.878 -5.831 1.00 94.94 85 TYR A C 1
ATOM 717 O O . TYR A 1 85 ? -5.006 -11.402 -6.004 1.00 94.94 85 TYR A O 1
ATOM 725 N N . ASN A 1 86 ? -3.211 -12.491 -6.806 1.00 94.81 86 ASN A N 1
ATOM 726 C CA . ASN A 1 86 ? -3.657 -12.548 -8.199 1.00 94.81 86 ASN A CA 1
ATOM 727 C C . ASN A 1 86 ? -4.013 -11.148 -8.739 1.00 94.81 86 ASN A C 1
ATOM 729 O O . ASN A 1 86 ? -5.105 -10.898 -9.236 1.00 94.81 86 ASN A O 1
ATOM 733 N N . VAL A 1 87 ? -3.092 -10.206 -8.532 1.00 93.12 87 VAL A N 1
ATOM 734 C CA . VAL A 1 87 ? -3.242 -8.799 -8.923 1.00 93.12 87 VAL A CA 1
ATOM 735 C C . VAL A 1 87 ? -2.497 -8.560 -10.226 1.00 93.12 87 VAL A C 1
ATOM 737 O O . VAL A 1 87 ? -1.300 -8.859 -10.316 1.00 93.12 87 VAL A O 1
ATOM 740 N N . GLU A 1 88 ? -3.165 -7.962 -11.207 1.00 93.94 88 GLU A N 1
ATOM 741 C CA . GLU A 1 88 ? -2.527 -7.590 -12.467 1.00 93.94 88 GLU A CA 1
ATOM 742 C C . GLU A 1 88 ? -1.791 -6.255 -12.320 1.00 93.94 88 GLU A C 1
ATOM 744 O O . GLU A 1 88 ? -2.381 -5.205 -12.060 1.00 93.94 88 GLU A O 1
ATOM 749 N N . ILE A 1 89 ? -0.465 -6.288 -12.448 1.00 93.62 89 ILE A N 1
ATOM 750 C CA . ILE A 1 89 ? 0.343 -5.068 -12.409 1.00 93.62 89 ILE A CA 1
ATOM 751 C C . ILE A 1 89 ? 0.214 -4.362 -13.766 1.00 93.62 89 ILE A C 1
ATOM 753 O O . ILE A 1 89 ? 0.458 -5.004 -14.787 1.00 93.62 89 ILE A O 1
ATOM 757 N N . PRO A 1 90 ? -0.106 -3.053 -13.805 1.00 93.44 90 PRO A N 1
ATOM 758 C CA . PRO A 1 90 ? -0.222 -2.302 -15.049 1.00 93.44 90 PRO A CA 1
ATOM 759 C C . PRO A 1 90 ? 1.008 -2.445 -15.938 1.00 93.44 90 PRO A C 1
ATOM 761 O O . PRO A 1 90 ? 2.137 -2.306 -15.464 1.00 93.44 90 PRO A O 1
ATOM 764 N N . ALA A 1 91 ? 0.780 -2.636 -17.236 1.00 91.50 91 ALA A N 1
ATOM 765 C CA . ALA A 1 91 ? 1.832 -2.691 -18.241 1.00 91.50 91 ALA A CA 1
ATOM 766 C C . ALA A 1 91 ? 2.469 -1.304 -18.440 1.00 91.50 91 ALA A C 1
ATOM 768 O O . ALA A 1 91 ? 2.051 -0.510 -19.281 1.00 91.50 91 ALA A O 1
ATOM 769 N N . VAL A 1 92 ? 3.479 -1.004 -17.628 1.00 95.25 92 VAL A N 1
ATOM 770 C CA . VAL A 1 92 ? 4.314 0.195 -17.721 1.00 95.25 92 VAL A CA 1
ATOM 771 C C . VA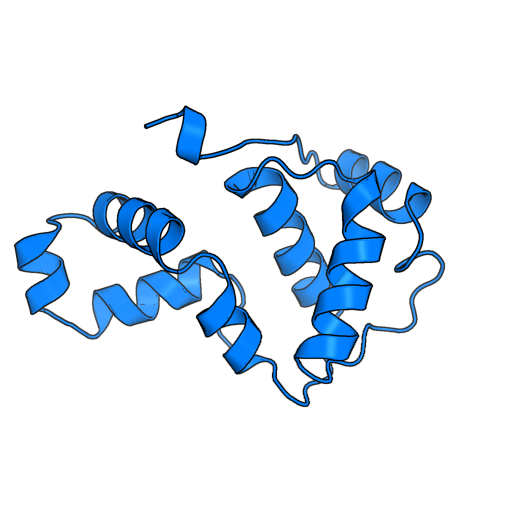L A 1 92 ? 5.760 -0.252 -17.836 1.00 95.25 92 VAL A C 1
ATOM 773 O O . VAL A 1 92 ? 6.211 -1.117 -17.081 1.00 95.25 92 VAL A O 1
ATOM 776 N N . GLU A 1 93 ? 6.487 0.335 -18.782 1.00 95.56 93 GLU A N 1
ATOM 777 C CA . GLU A 1 93 ? 7.896 0.026 -18.999 1.00 95.56 93 GLU A CA 1
ATOM 778 C C . GLU A 1 93 ? 8.695 0.185 -17.699 1.00 95.56 93 GLU A C 1
ATOM 780 O O . GLU A 1 93 ? 8.578 1.187 -16.993 1.00 95.56 93 GLU A O 1
ATOM 785 N N . GLY A 1 94 ? 9.464 -0.848 -17.355 1.00 95.38 94 GLY A N 1
ATOM 786 C CA . GLY A 1 94 ? 10.310 -0.854 -16.165 1.00 95.38 94 GLY A CA 1
ATOM 787 C C . GLY A 1 94 ? 9.590 -1.077 -14.830 1.00 95.38 94 GLY A C 1
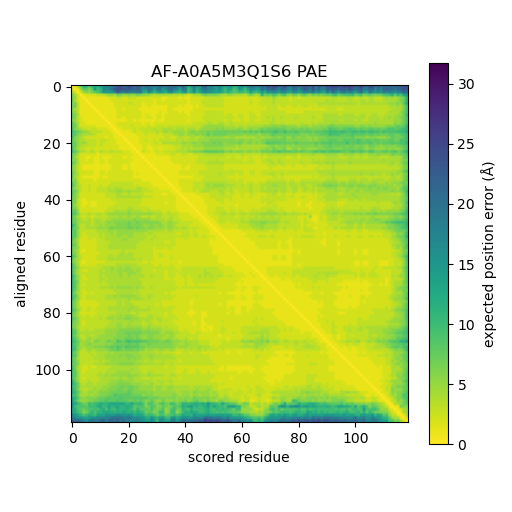ATOM 788 O O . GLY A 1 94 ? 10.267 -1.257 -13.829 1.00 95.38 94 GLY A O 1
ATOM 789 N N . ILE A 1 95 ? 8.254 -1.151 -14.748 1.00 96.00 95 ILE A N 1
ATOM 790 C CA . ILE A 1 95 ? 7.542 -1.196 -13.446 1.00 96.00 95 ILE A CA 1
ATOM 791 C C . ILE A 1 95 ? 7.916 -2.393 -12.548 1.00 96.00 95 ILE A C 1
ATOM 793 O O . ILE A 1 95 ? 7.724 -2.352 -11.332 1.00 96.00 95 ILE A O 1
ATOM 797 N N . LEU A 1 96 ? 8.467 -3.463 -13.125 1.00 96.00 96 LEU A N 1
ATOM 798 C CA . LEU A 1 96 ? 8.991 -4.627 -12.404 1.00 96.00 96 LEU A CA 1
ATOM 799 C C . LEU A 1 96 ? 10.529 -4.662 -12.347 1.00 96.00 96 LEU A C 1
ATOM 801 O O . LEU A 1 96 ? 11.102 -5.720 -12.091 1.00 96.00 96 LEU A O 1
ATOM 805 N N . THR A 1 97 ? 11.207 -3.527 -12.526 1.00 97.31 97 THR A N 1
ATOM 806 C CA . THR A 1 97 ? 12.665 -3.399 -12.386 1.00 97.31 97 THR A CA 1
ATOM 807 C C . THR A 1 97 ? 13.045 -2.454 -11.240 1.00 97.31 97 THR A C 1
ATOM 809 O O . THR A 1 97 ? 12.256 -1.583 -10.861 1.00 97.31 97 THR A O 1
ATOM 812 N N . PRO A 1 98 ? 14.221 -2.639 -10.613 1.00 97.56 98 PRO A N 1
ATOM 813 C CA . PRO A 1 98 ? 14.711 -1.735 -9.573 1.00 97.56 98 PRO A CA 1
ATOM 814 C C . PRO A 1 98 ? 14.863 -0.278 -10.033 1.00 97.56 98 PRO A C 1
ATOM 816 O O . PRO A 1 98 ? 14.466 0.630 -9.306 1.00 97.56 98 PRO A O 1
ATOM 819 N N . GLU A 1 99 ? 15.389 -0.062 -11.240 1.00 97.88 99 GLU A N 1
ATOM 820 C CA . GLU A 1 99 ? 15.781 1.253 -11.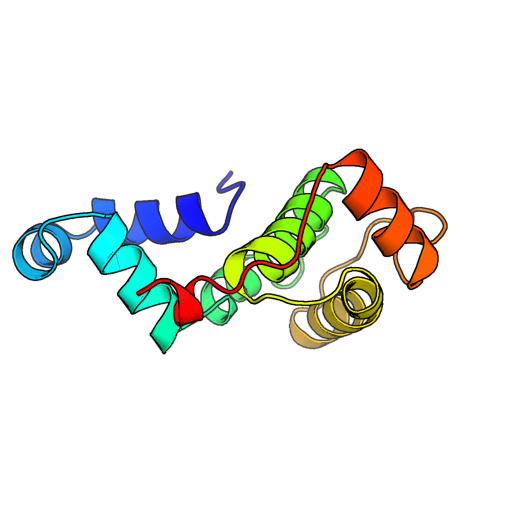768 1.00 97.88 99 GLU A CA 1
ATOM 821 C C . GLU A 1 99 ? 14.569 2.181 -11.887 1.00 97.88 99 GLU A C 1
ATOM 823 O O . GLU A 1 99 ? 14.624 3.342 -11.480 1.00 97.88 99 GLU A O 1
ATOM 828 N N . TYR A 1 100 ? 13.439 1.636 -12.353 1.00 97.75 100 TYR A N 1
ATOM 829 C CA . TYR A 1 100 ? 12.175 2.363 -12.414 1.00 97.75 100 TYR A CA 1
ATOM 830 C C . TYR A 1 100 ? 11.789 2.924 -11.050 1.00 97.75 100 TYR A C 1
ATOM 832 O O . TYR A 1 100 ? 11.393 4.080 -10.942 1.00 97.75 100 TYR A O 1
ATOM 840 N N . TRP A 1 101 ? 11.897 2.121 -9.989 1.00 97.62 101 TRP A N 1
ATOM 841 C CA . TRP A 1 101 ? 11.457 2.532 -8.659 1.00 97.62 101 TRP A CA 1
ATOM 842 C C . TRP A 1 101 ? 12.441 3.459 -7.959 1.00 97.62 101 TRP A C 1
ATOM 844 O O . TRP A 1 101 ? 11.996 4.323 -7.205 1.00 97.62 101 TRP A O 1
ATOM 854 N N . GLU A 1 102 ? 13.740 3.336 -8.222 1.00 97.31 102 GLU A N 1
ATOM 855 C CA . GLU A 1 102 ? 14.738 4.309 -7.769 1.00 97.31 102 GLU A CA 1
ATOM 856 C C . GLU A 1 102 ? 14.470 5.694 -8.375 1.00 97.31 102 GLU A C 1
ATOM 858 O O . GLU A 1 102 ? 14.351 6.676 -7.635 1.00 97.31 102 GLU A O 1
ATOM 863 N N . GLU A 1 103 ? 14.261 5.769 -9.693 1.00 97.00 103 GLU A N 1
ATOM 864 C CA . GLU A 1 103 ? 13.904 7.018 -10.369 1.00 97.00 103 GLU A CA 1
ATOM 865 C C . GLU A 1 103 ? 12.545 7.543 -9.885 1.00 97.00 103 GLU A C 1
ATOM 867 O O . GLU A 1 103 ? 12.396 8.716 -9.526 1.00 97.00 103 GLU A O 1
ATOM 872 N N . LYS A 1 104 ? 11.543 6.661 -9.798 1.00 95.81 104 LYS A N 1
ATOM 873 C CA . LYS A 1 104 ? 10.191 7.027 -9.374 1.00 95.81 104 LYS A CA 1
ATOM 874 C C . LYS A 1 104 ? 10.163 7.563 -7.948 1.00 95.81 104 LYS A C 1
ATOM 876 O O . LYS A 1 104 ? 9.460 8.537 -7.676 1.00 95.81 104 LYS A O 1
ATOM 881 N N . ALA A 1 105 ? 10.923 6.959 -7.036 1.00 95.06 105 ALA A N 1
ATOM 882 C CA . ALA A 1 105 ? 11.042 7.431 -5.664 1.00 95.06 105 ALA A CA 1
ATOM 883 C C . ALA A 1 105 ? 11.691 8.818 -5.599 1.00 95.06 105 ALA A C 1
ATOM 885 O O . ALA A 1 105 ? 11.190 9.669 -4.862 1.00 95.06 105 ALA A O 1
ATOM 886 N N . ALA A 1 106 ? 12.727 9.078 -6.406 1.00 94.88 106 ALA A N 1
ATOM 887 C CA . ALA A 1 106 ? 13.343 10.399 -6.508 1.00 94.88 106 ALA A CA 1
ATOM 888 C C . ALA A 1 106 ? 12.346 11.458 -7.018 1.00 94.88 106 ALA A C 1
ATOM 890 O O . ALA A 1 106 ? 12.189 12.502 -6.384 1.00 94.88 106 ALA A O 1
ATOM 891 N N . GLN A 1 107 ? 11.597 11.155 -8.087 1.00 94.44 107 GLN A N 1
ATOM 892 C CA . GLN A 1 107 ? 10.545 12.031 -8.630 1.00 94.44 107 GLN A CA 1
ATOM 893 C C . GLN A 1 107 ? 9.424 12.309 -7.615 1.00 94.44 107 GLN A C 1
ATOM 895 O O . GLN A 1 107 ? 8.860 13.399 -7.570 1.00 94.44 107 GLN A O 1
ATOM 900 N N . MET A 1 108 ? 9.072 11.313 -6.800 1.00 89.38 108 MET A N 1
ATOM 901 C CA . MET A 1 108 ? 8.023 11.420 -5.782 1.00 89.38 108 MET A CA 1
ATOM 902 C C . MET A 1 108 ? 8.529 11.974 -4.438 1.00 89.38 108 MET A C 1
ATOM 904 O O . MET A 1 108 ? 7.731 12.063 -3.498 1.00 89.38 108 MET A O 1
ATOM 908 N N . HIS A 1 109 ? 9.820 12.315 -4.338 1.00 91.94 109 HIS A N 1
ATOM 909 C CA . HIS A 1 109 ? 10.508 12.723 -3.108 1.00 91.94 109 HIS A CA 1
ATOM 910 C C . HIS A 1 109 ? 10.285 11.744 -1.942 1.00 91.94 109 HIS A C 1
ATOM 912 O O . HIS A 1 109 ? 10.014 12.138 -0.806 1.00 91.94 109 HIS A O 1
ATOM 918 N N . LEU A 1 110 ? 10.345 10.443 -2.233 1.00 89.12 110 LEU A N 1
ATOM 919 C CA . LEU A 1 110 ? 10.177 9.386 -1.242 1.00 89.12 110 LEU A CA 1
ATOM 920 C C . LEU A 1 110 ? 11.524 8.987 -0.659 1.00 89.12 110 LEU A C 1
ATOM 922 O O . LEU A 1 110 ? 12.418 8.549 -1.377 1.00 89.12 110 LEU A O 1
ATOM 926 N N . THR A 1 111 ? 11.629 9.058 0.661 1.00 88.81 111 THR A N 1
ATOM 927 C CA . THR A 1 111 ? 12.754 8.508 1.412 1.00 88.81 111 THR A CA 1
ATOM 928 C C . THR A 1 111 ? 12.276 7.338 2.270 1.00 88.81 111 THR A C 1
ATOM 930 O O . THR A 1 111 ? 11.162 7.395 2.811 1.00 88.81 111 THR A O 1
ATOM 933 N N . PRO A 1 112 ? 13.079 6.263 2.396 1.00 89.44 112 PRO A N 1
ATOM 934 C CA . PRO A 1 112 ? 12.775 5.178 3.313 1.00 89.44 112 PRO A CA 1
ATOM 935 C C . PRO A 1 112 ? 12.598 5.711 4.732 1.00 89.44 112 PRO A C 1
ATOM 937 O O . PRO A 1 112 ? 13.512 6.301 5.308 1.00 89.44 112 PRO A O 1
ATOM 940 N N . ASN A 1 113 ? 11.417 5.491 5.296 1.00 84.62 113 ASN A N 1
ATOM 941 C CA . ASN A 1 113 ? 11.118 5.808 6.681 1.00 84.62 113 ASN A CA 1
ATOM 942 C C . ASN A 1 113 ? 10.396 4.609 7.294 1.00 84.62 113 ASN A C 1
ATOM 944 O O . ASN A 1 113 ? 9.460 4.060 6.717 1.00 84.62 113 ASN A O 1
ATOM 948 N N . ASP A 1 114 ? 10.872 4.151 8.443 1.00 77.25 114 ASP A N 1
ATOM 949 C CA . ASP A 1 114 ? 10.241 3.052 9.159 1.00 77.25 114 ASP A CA 1
ATOM 950 C C . ASP A 1 114 ? 9.535 3.639 10.368 1.00 77.25 114 ASP A C 1
ATOM 952 O O . ASP A 1 114 ? 10.176 3.963 11.368 1.00 77.25 114 ASP A O 1
ATOM 956 N N . ILE A 1 115 ? 8.209 3.763 10.288 1.00 75.56 115 ILE A N 1
ATOM 957 C CA . ILE A 1 115 ? 7.413 4.350 11.373 1.00 75.56 115 ILE A CA 1
ATOM 958 C C . ILE A 1 115 ? 7.563 3.560 12.682 1.00 75.56 115 ILE A C 1
ATOM 960 O O . ILE A 1 115 ? 7.338 4.106 13.757 1.00 75.56 115 ILE A O 1
ATOM 964 N N . ARG A 1 116 ? 8.010 2.295 12.623 1.00 67.00 116 ARG A N 1
ATOM 965 C CA . ARG A 1 116 ? 8.317 1.488 13.816 1.00 67.00 116 ARG A CA 1
ATOM 966 C C . ARG A 1 116 ? 9.542 1.986 14.583 1.00 67.00 116 ARG A C 1
ATOM 968 O O . ARG A 1 116 ? 9.693 1.613 15.736 1.00 67.00 116 ARG A O 1
ATOM 975 N N . LYS A 1 117 ? 10.422 2.769 13.953 1.00 65.31 117 LYS A N 1
ATOM 976 C CA . LYS A 1 117 ? 11.616 3.352 14.587 1.00 65.31 117 LYS A CA 1
ATOM 977 C C . LYS A 1 117 ? 11.353 4.724 15.218 1.00 65.31 117 LYS A C 1
ATOM 979 O O . LYS A 1 117 ? 12.248 5.262 15.855 1.00 65.31 117 LYS A O 1
ATOM 984 N N . VAL A 1 118 ? 10.168 5.299 15.002 1.00 57.06 118 VAL A N 1
ATOM 985 C CA . VAL A 1 118 ? 9.819 6.679 15.391 1.00 57.06 118 VAL A CA 1
ATOM 986 C C . VAL A 1 118 ? 8.857 6.711 16.594 1.00 57.06 118 VAL A C 1
ATOM 988 O O . VAL A 1 118 ? 8.447 7.786 17.020 1.00 57.06 118 VAL A O 1
ATOM 991 N N . ALA A 1 119 ? 8.490 5.550 17.148 1.00 49.75 119 ALA A N 1
ATOM 992 C CA . ALA A 1 119 ? 7.548 5.403 18.261 1.00 49.75 119 ALA A CA 1
ATOM 993 C C . ALA A 1 119 ? 8.194 4.726 19.473 1.00 49.75 119 ALA A C 1
ATOM 995 O O . ALA A 1 119 ? 9.007 3.798 19.256 1.00 49.75 119 ALA A O 1
#